Protein AF-A0A2X3EZ19-F1 (afdb_monomer)

Solvent-accessible surface area (backbone atoms only — not comparable to full-atom values): 8328 Å² total; per-residue (Å²): 140,79,35,83,36,84,94,53,35,72,43,72,64,50,53,53,50,50,51,53,52,50,51,51,49,65,73,66,47,74,76,76,77,90,61,95,68,60,94,89,62,78,80,78,82,87,76,75,63,64,84,78,44,94,79,82,92,76,84,76,52,74,66,53,63,61,48,46,56,57,52,49,49,48,65,72,73,45,91,81,78,90,85,86,86,86,79,91,52,68,70,58,53,54,50,41,53,54,51,33,56,50,26,59,76,67,66,60,91,57,80,73,55,74,66,62,57,52,52,57,49,52,71,71,76,108

Organism: Klebsiella pneumoniae (NCBI:txid573)

pLDDT: mean 83.31, std 14.18, range [41.12, 97.38]

Mean predicted aligned error: 14.94 Å

Sequence (126 aa):
MKGTGRKGRILREDVQAYVKEAVKRAESAPAAAAGGGIPGMLPWPKVDFSKFGEVEEVELGRIQKISGANLSRNWVMIPHVTHFDKTDITDLEAFRKQQNAEAEKRKLDVKFTPVVFIMKAVCRCA

Radius of gyration: 29.32 Å; Cα contacts (8 Å, |Δi|>4): 39; chains: 1; bounding box: 55×45×81 Å

Foldseek 3Di:
DFAPDDPRDNDPVNVVVVVVVVVVCVVPPPPPPDDLDDVPDDPDDDDDCPVVPDDDDDDDDPCCVVVVSVVSCCVPVDPDDDDDDDDDCVVVVVVQVVVQVVCVVVVVPDHDDVVVVVVVVVVVVD

InterPro domains:
  IPR001078 2-oxoacid dehydrogenase acyltransferase, catalytic domain [PF00198] (54-124)
  IPR004167 Peripheral subunit-binding domain [PS51826] (1-19)
  IPR023213 Chloramphenicol acetyltransferase-like domain superfamily [G3DSA:3.30.559.10] (37-126)
  IPR036625 E3-binding domain superfamily [G3DSA:4.10.320.10] (1-26)
  IPR050743 2-oxoacid dehydrogenase family, E2 component [PTHR43178] (2-122)

Structure (mmCIF, N/CA/C/O backbone):
data_AF-A0A2X3EZ19-F1
#
_entry.id   AF-A0A2X3EZ19-F1
#
loop_
_atom_site.group_PDB
_atom_site.id
_atom_site.type_symbol
_atom_site.label_atom_id
_atom_site.label_alt_id
_atom_site.label_comp_id
_atom_site.label_asym_id
_atom_site.label_entity_id
_atom_site.label_seq_id
_atom_site.pdbx_PDB_ins_code
_atom_site.Cartn_x
_atom_site.Cartn_y
_atom_site.Cartn_z
_atom_site.occupancy
_atom_site.B_iso_or_equiv
_atom_site.auth_seq_id
_atom_site.auth_comp_id
_atom_site.auth_asym_id
_atom_site.auth_atom_id
_atom_site.pdbx_PDB_model_num
ATOM 1 N N . MET A 1 1 ? 27.063 -10.490 -38.745 1.00 62.44 1 MET A N 1
ATOM 2 C CA . MET A 1 1 ? 28.213 -11.405 -38.592 1.00 62.44 1 MET A CA 1
ATOM 3 C C . MET A 1 1 ? 28.499 -12.035 -39.948 1.00 62.44 1 MET A C 1
ATOM 5 O O . MET A 1 1 ? 27.572 -12.575 -40.537 1.00 62.44 1 MET A O 1
ATOM 9 N N . LYS A 1 2 ? 29.717 -11.895 -40.483 1.00 76.81 2 LYS A N 1
ATOM 10 C CA . LYS A 1 2 ? 30.104 -12.405 -41.810 1.00 76.81 2 LYS A CA 1
ATOM 11 C C . LYS A 1 2 ? 31.134 -13.519 -41.603 1.00 76.8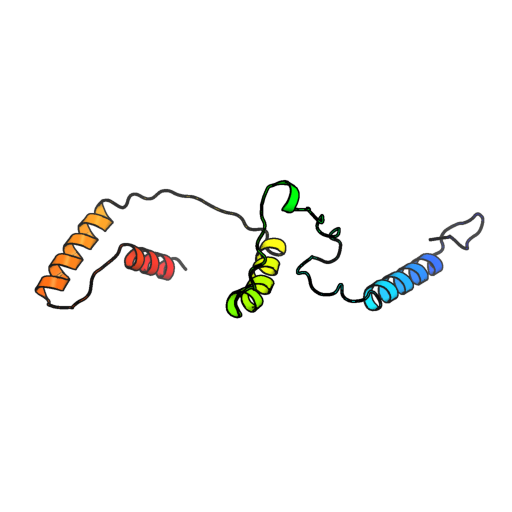1 2 LYS A C 1
ATOM 13 O O . LYS A 1 2 ? 32.139 -13.266 -40.954 1.00 76.81 2 LYS A O 1
ATOM 18 N N . GLY A 1 3 ? 30.855 -14.729 -42.087 1.00 82.44 3 GLY A N 1
ATOM 19 C CA . GLY A 1 3 ? 31.748 -15.880 -41.917 1.00 82.44 3 GLY A CA 1
ATOM 20 C C . GLY A 1 3 ? 32.968 -15.790 -42.829 1.00 82.44 3 GLY A C 1
ATOM 21 O O . GLY A 1 3 ? 32.823 -15.482 -44.016 1.00 82.44 3 GLY A O 1
ATOM 22 N N . THR A 1 4 ? 34.155 -16.052 -42.284 1.00 86.88 4 THR A N 1
ATOM 23 C CA . THR A 1 4 ? 35.431 -15.964 -43.020 1.00 86.88 4 THR A CA 1
ATOM 24 C C . THR A 1 4 ? 35.893 -17.305 -43.598 1.00 86.88 4 THR A C 1
ATOM 26 O O . THR A 1 4 ? 36.822 -17.354 -44.402 1.00 86.88 4 THR A O 1
ATOM 29 N N . GLY A 1 5 ? 35.217 -18.405 -43.258 1.00 84.94 5 GLY A N 1
ATOM 30 C CA . GLY A 1 5 ? 35.510 -19.736 -43.779 1.00 84.94 5 GLY A CA 1
ATOM 31 C C . GLY A 1 5 ? 35.051 -19.966 -45.224 1.00 84.94 5 GLY A C 1
ATOM 32 O O . GLY A 1 5 ? 34.284 -19.203 -45.817 1.00 84.94 5 GLY A O 1
ATOM 33 N N . ARG A 1 6 ? 35.492 -21.090 -45.807 1.00 85.81 6 ARG A N 1
ATOM 34 C CA . ARG A 1 6 ? 35.189 -21.468 -47.201 1.00 85.81 6 ARG A CA 1
ATOM 35 C C . ARG A 1 6 ? 33.678 -21.464 -47.468 1.00 85.81 6 ARG A C 1
ATOM 37 O O . ARG A 1 6 ? 32.921 -22.101 -46.737 1.00 85.81 6 ARG A O 1
ATOM 44 N N . LYS A 1 7 ? 33.260 -20.784 -48.544 1.00 81.12 7 LYS A N 1
ATOM 45 C CA . LYS A 1 7 ? 31.849 -20.519 -48.904 1.00 81.12 7 LYS A CA 1
ATOM 46 C C . LYS A 1 7 ? 31.066 -19.718 -47.844 1.00 81.12 7 LYS A C 1
ATOM 48 O O . LYS A 1 7 ? 29.866 -19.913 -47.699 1.00 81.12 7 LYS A O 1
ATOM 53 N N . GLY A 1 8 ? 31.733 -18.834 -47.099 1.00 81.75 8 GLY A N 1
ATOM 54 C CA . GLY A 1 8 ? 31.096 -18.000 -46.071 1.00 81.75 8 GLY A CA 1
ATOM 55 C C . GLY A 1 8 ? 30.747 -18.759 -44.790 1.00 81.75 8 GLY A C 1
ATOM 56 O O . GLY A 1 8 ? 29.885 -18.321 -44.030 1.00 81.75 8 GLY A O 1
ATOM 57 N N . ARG A 1 9 ? 31.386 -19.913 -44.552 1.00 87.44 9 ARG A N 1
ATOM 58 C CA . ARG A 1 9 ? 31.186 -20.700 -43.331 1.00 87.44 9 ARG A CA 1
ATOM 59 C C . ARG A 1 9 ? 31.667 -19.902 -42.123 1.00 87.44 9 ARG A C 1
ATOM 61 O O . ARG A 1 9 ? 32.779 -19.390 -42.125 1.00 87.44 9 ARG A O 1
ATOM 68 N N . ILE A 1 10 ? 30.839 -19.852 -41.089 1.00 87.44 10 ILE A N 1
ATOM 69 C CA . ILE A 1 10 ? 31.182 -19.228 -39.814 1.00 87.44 10 ILE A CA 1
ATOM 70 C C . ILE A 1 10 ? 32.137 -20.154 -39.062 1.00 87.44 10 ILE A C 1
ATOM 72 O O . ILE A 1 10 ? 31.808 -21.317 -38.812 1.00 87.44 10 ILE A O 1
ATOM 76 N N . LEU A 1 11 ? 33.321 -19.647 -38.738 1.00 91.00 11 LEU A N 1
ATOM 77 C CA . LEU A 1 11 ? 34.310 -20.351 -37.932 1.00 91.00 11 LEU A CA 1
ATOM 78 C C . LEU A 1 11 ? 34.179 -19.960 -36.454 1.00 91.00 11 LEU A C 1
ATOM 80 O O . LEU A 1 11 ? 33.498 -18.994 -36.099 1.00 91.00 11 LEU A O 1
ATOM 84 N N . ARG A 1 12 ? 34.829 -20.719 -35.567 1.00 85.94 12 ARG A N 1
ATOM 85 C CA . ARG A 1 12 ? 34.795 -20.459 -34.118 1.00 85.94 12 ARG A CA 1
ATOM 86 C C . ARG A 1 12 ? 35.364 -19.076 -33.794 1.00 85.94 12 ARG A C 1
ATOM 88 O O . ARG A 1 12 ? 34.863 -18.389 -32.907 1.00 85.94 12 ARG A O 1
ATOM 95 N N . GLU A 1 13 ? 36.382 -18.671 -34.534 1.00 88.25 13 GLU A N 1
ATOM 96 C CA . GLU A 1 13 ? 37.090 -17.405 -34.395 1.00 88.25 13 GLU A CA 1
ATOM 97 C C . GLU A 1 13 ? 36.166 -16.229 -34.734 1.00 88.25 13 GLU A C 1
ATOM 99 O O . GLU A 1 13 ? 36.165 -15.229 -34.018 1.00 88.25 13 GLU A O 1
ATOM 104 N N . ASP A 1 14 ? 35.300 -16.386 -35.742 1.00 88.31 14 ASP A N 1
ATOM 105 C CA . ASP A 1 14 ? 34.297 -15.381 -36.108 1.00 88.31 14 ASP A CA 1
ATOM 106 C C . ASP A 1 14 ? 33.294 -15.169 -34.961 1.00 88.31 14 ASP A C 1
ATOM 108 O O . ASP A 1 14 ? 32.935 -14.033 -34.648 1.00 88.31 14 ASP A O 1
ATOM 112 N N . VAL A 1 15 ? 32.854 -16.255 -34.305 1.00 84.69 15 VAL A N 1
ATOM 113 C CA . VAL A 1 15 ? 31.941 -16.202 -33.144 1.00 84.69 15 VAL A CA 1
ATOM 114 C C . VAL A 1 15 ? 32.615 -15.497 -31.972 1.00 84.69 15 VAL A C 1
ATOM 116 O O . VAL A 1 15 ? 32.022 -14.619 -31.347 1.00 84.69 15 VAL A O 1
ATOM 119 N N . GLN A 1 16 ? 33.869 -15.841 -31.686 1.00 85.88 16 GLN A N 1
ATOM 120 C CA . GLN A 1 16 ? 34.627 -15.227 -30.597 1.00 85.88 16 GLN A CA 1
ATOM 121 C C . GLN A 1 16 ? 34.890 -13.737 -30.842 1.00 85.88 16 GLN A C 1
ATOM 123 O O . GLN A 1 16 ? 34.785 -12.944 -29.906 1.00 85.88 16 GLN A O 1
ATOM 128 N N . ALA A 1 17 ? 35.201 -13.345 -32.079 1.00 85.69 17 ALA A N 1
ATOM 129 C CA . ALA A 1 17 ? 35.369 -11.946 -32.459 1.00 85.69 17 ALA A CA 1
ATOM 130 C C . ALA A 1 17 ? 34.052 -11.171 -32.319 1.00 85.69 17 ALA A C 1
ATOM 132 O O . ALA A 1 17 ? 34.029 -10.110 -31.700 1.00 85.69 17 ALA A O 1
ATOM 133 N N . TYR A 1 18 ? 32.944 -11.744 -32.795 1.00 85.56 18 TYR A N 1
ATOM 134 C CA . TYR A 1 18 ? 31.622 -11.136 -32.677 1.00 85.56 18 TYR A CA 1
ATOM 135 C C . TYR A 1 18 ? 31.198 -10.925 -31.217 1.00 85.56 18 TYR A C 1
ATOM 137 O O . TYR A 1 18 ? 30.707 -9.854 -30.873 1.00 85.56 18 TYR A O 1
ATOM 145 N N . VAL A 1 19 ? 31.427 -11.908 -30.339 1.00 84.69 19 VAL A N 1
ATOM 146 C CA . VAL A 1 19 ? 31.125 -11.777 -28.902 1.00 84.69 19 VAL A CA 1
ATOM 147 C C . VAL A 1 19 ? 32.003 -10.708 -28.253 1.00 84.69 19 VAL A C 1
ATOM 149 O O . VAL A 1 19 ? 31.492 -9.880 -27.506 1.00 84.69 19 VAL A O 1
ATOM 152 N N . LYS A 1 20 ? 33.303 -10.663 -28.570 1.00 83.38 20 LYS A N 1
ATOM 153 C CA . LYS A 1 20 ? 34.204 -9.614 -28.062 1.00 83.38 20 LYS A CA 1
ATOM 154 C C . LYS A 1 20 ? 33.774 -8.214 -28.505 1.00 83.38 20 LYS A C 1
ATOM 156 O O . LYS A 1 20 ? 33.802 -7.291 -27.696 1.00 83.38 20 LYS A O 1
ATOM 161 N N . GLU A 1 21 ? 33.360 -8.048 -29.759 1.00 82.69 21 GLU A N 1
ATOM 162 C CA . GLU A 1 21 ? 32.827 -6.774 -30.254 1.00 82.69 21 GLU A CA 1
ATOM 163 C C . GLU A 1 21 ? 31.475 -6.420 -29.630 1.00 82.69 21 GLU A C 1
ATOM 165 O O . GLU A 1 21 ? 31.237 -5.254 -29.324 1.00 82.69 21 GLU A O 1
ATOM 170 N N . ALA A 1 22 ? 30.598 -7.402 -29.409 1.00 78.75 22 ALA A N 1
ATOM 171 C CA . ALA A 1 22 ? 29.308 -7.193 -28.758 1.00 78.75 22 ALA A CA 1
ATOM 172 C C . ALA A 1 22 ? 29.469 -6.755 -27.295 1.00 78.75 22 ALA A C 1
ATOM 174 O O . ALA A 1 22 ? 28.783 -5.830 -26.866 1.00 78.75 22 ALA A O 1
ATOM 175 N N . VAL A 1 23 ? 30.411 -7.357 -26.558 1.00 78.00 23 VAL A N 1
ATOM 176 C CA . VAL A 1 23 ? 30.750 -6.956 -25.183 1.00 78.00 23 VAL A CA 1
ATOM 177 C C . VAL A 1 23 ? 31.332 -5.545 -25.167 1.00 78.00 23 VAL A C 1
ATOM 179 O O . VAL A 1 23 ? 30.816 -4.694 -24.451 1.00 78.00 23 VAL A O 1
ATOM 182 N N . LYS A 1 24 ? 32.304 -5.243 -26.039 1.00 76.88 24 LYS A N 1
ATOM 183 C CA . LYS A 1 24 ? 32.849 -3.880 -26.151 1.00 76.88 24 LYS A CA 1
ATOM 184 C C . LYS A 1 24 ? 31.785 -2.845 -26.502 1.00 76.88 24 LYS A C 1
ATOM 186 O O . LYS A 1 24 ? 31.811 -1.752 -25.957 1.00 76.88 24 LYS A O 1
ATOM 191 N N . ARG A 1 25 ? 30.839 -3.177 -27.387 1.00 71.81 25 ARG A N 1
ATOM 192 C CA . ARG A 1 25 ? 29.732 -2.285 -27.761 1.00 71.81 25 ARG A CA 1
ATOM 193 C C . ARG A 1 25 ? 28.742 -2.075 -26.616 1.00 71.81 25 ARG A C 1
ATOM 195 O O . ARG A 1 25 ? 28.185 -0.990 -26.512 1.00 71.81 25 ARG A O 1
ATOM 202 N N . ALA A 1 26 ? 28.521 -3.087 -25.779 1.00 63.47 26 ALA A N 1
ATOM 203 C CA . ALA A 1 26 ? 27.706 -2.963 -24.574 1.00 63.47 26 ALA A CA 1
ATOM 204 C C . ALA A 1 26 ? 28.398 -2.103 -23.501 1.00 63.47 26 ALA A C 1
ATOM 206 O O . ALA A 1 26 ? 27.732 -1.322 -22.832 1.00 63.47 26 ALA A O 1
ATOM 207 N N . GLU A 1 27 ? 29.725 -2.196 -23.384 1.00 66.38 27 GLU A N 1
ATOM 208 C CA . GLU A 1 27 ? 30.539 -1.377 -22.472 1.00 66.38 27 GLU A CA 1
ATOM 209 C C . GLU A 1 27 ? 30.717 0.070 -22.963 1.00 66.38 27 GLU A C 1
ATOM 211 O O . GLU A 1 27 ? 30.841 0.986 -22.154 1.00 66.38 27 GLU A O 1
ATOM 216 N N . SER A 1 28 ? 30.717 0.291 -24.283 1.00 58.78 28 SER A N 1
ATOM 217 C CA . SER A 1 28 ? 30.892 1.607 -24.912 1.00 58.78 28 SER A CA 1
ATOM 218 C C . SER A 1 28 ? 29.582 2.287 -25.314 1.00 58.78 28 SER A C 1
ATOM 220 O O . SER A 1 28 ? 29.616 3.364 -25.913 1.00 58.78 28 SER A O 1
ATOM 222 N N . ALA A 1 29 ? 28.429 1.660 -25.070 1.00 48.97 29 ALA A N 1
ATOM 223 C CA . ALA A 1 29 ? 27.148 2.316 -25.273 1.00 48.97 29 ALA A CA 1
ATOM 224 C C . ALA A 1 29 ? 27.056 3.471 -24.263 1.00 48.97 29 ALA A C 1
ATOM 226 O O . ALA A 1 29 ? 27.213 3.223 -23.064 1.00 48.97 29 ALA A O 1
ATOM 227 N N . PRO A 1 30 ? 26.824 4.725 -24.700 1.00 45.56 30 PRO A N 1
ATOM 228 C CA . PRO A 1 30 ? 26.582 5.803 -23.757 1.00 45.56 30 PRO A CA 1
ATOM 229 C C . PRO A 1 30 ? 25.413 5.371 -22.880 1.00 45.56 30 PRO A C 1
ATOM 231 O O . PRO A 1 30 ? 24.362 4.990 -23.402 1.00 45.56 30 PRO A O 1
ATOM 234 N N . ALA A 1 31 ? 25.617 5.378 -21.560 1.00 50.16 31 ALA A N 1
ATOM 235 C CA . ALA A 1 31 ? 24.533 5.222 -20.607 1.00 50.16 31 ALA A CA 1
ATOM 236 C C . ALA A 1 31 ? 23.435 6.185 -21.054 1.00 50.16 31 ALA A C 1
ATOM 238 O O . ALA A 1 31 ? 23.668 7.395 -21.092 1.00 50.16 31 ALA A O 1
ATOM 239 N N . ALA A 1 32 ? 22.303 5.641 -21.511 1.00 46.00 32 ALA A N 1
ATOM 240 C CA . ALA A 1 32 ? 21.200 6.449 -21.992 1.00 46.00 32 ALA A CA 1
ATOM 241 C C . ALA A 1 32 ? 20.899 7.485 -20.909 1.00 46.00 32 ALA A C 1
ATOM 243 O O . 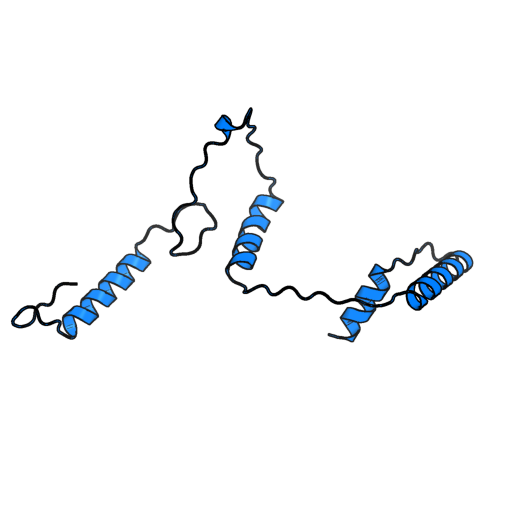ALA A 1 32 ? 20.585 7.145 -19.767 1.00 46.00 32 ALA A O 1
ATOM 244 N N . ALA A 1 33 ? 21.126 8.748 -21.256 1.00 41.12 33 ALA A N 1
ATOM 245 C CA . ALA A 1 33 ? 20.938 9.854 -20.352 1.00 41.12 33 ALA A CA 1
ATOM 246 C C . ALA A 1 33 ? 19.481 9.864 -19.875 1.00 41.12 33 ALA A C 1
ATOM 248 O O . ALA A 1 33 ? 18.558 9.786 -20.682 1.00 41.12 33 ALA A O 1
ATOM 249 N N . ALA A 1 34 ? 19.315 9.982 -18.559 1.00 44.03 34 ALA A N 1
ATOM 250 C CA . ALA A 1 34 ? 18.150 10.565 -17.903 1.00 44.03 34 ALA A CA 1
ATOM 251 C C . ALA A 1 34 ? 16.774 10.084 -18.408 1.00 44.03 34 ALA A C 1
ATOM 253 O O . ALA A 1 34 ? 15.998 10.816 -19.011 1.00 44.03 34 ALA A O 1
ATOM 254 N N . GLY A 1 35 ? 16.435 8.850 -18.065 1.00 45.75 35 GLY A N 1
ATOM 255 C CA . GLY A 1 35 ? 15.068 8.350 -18.069 1.00 45.75 35 GLY A CA 1
ATOM 256 C C . GLY A 1 35 ? 15.119 6.942 -17.521 1.00 45.75 35 GLY A C 1
ATOM 257 O O . GLY A 1 35 ? 15.946 6.166 -17.981 1.00 45.75 35 GLY A O 1
ATOM 258 N N . GLY A 1 36 ? 14.316 6.615 -16.510 1.00 47.69 36 GLY A N 1
ATOM 259 C CA . GLY A 1 36 ? 14.295 5.303 -15.846 1.00 47.69 36 GLY A CA 1
ATOM 260 C C . GLY A 1 3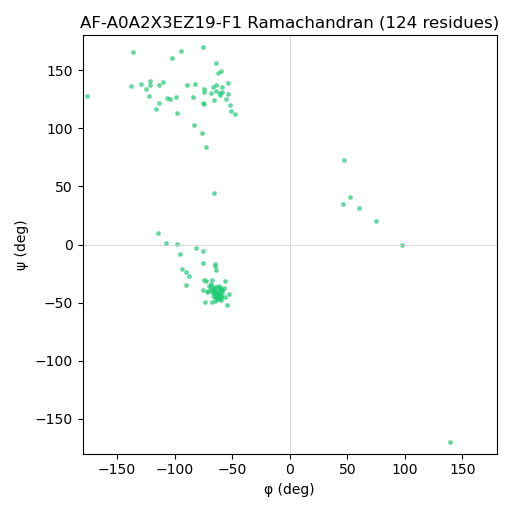6 ? 13.828 4.138 -16.732 1.00 47.69 36 GLY A C 1
ATOM 261 O O . GLY A 1 36 ? 13.000 3.345 -16.297 1.00 47.69 36 GLY A O 1
ATOM 262 N N . GLY A 1 37 ? 14.304 4.058 -17.975 1.00 53.59 37 GLY A N 1
ATOM 263 C CA . GLY A 1 37 ? 14.072 2.987 -18.926 1.00 53.59 37 GLY A CA 1
ATOM 264 C C . GLY A 1 37 ? 15.119 1.883 -18.795 1.00 53.59 37 GLY A C 1
ATOM 265 O O . GLY A 1 37 ? 16.314 2.128 -18.644 1.00 53.59 37 GLY A O 1
ATOM 266 N N . ILE A 1 38 ? 14.629 0.651 -18.857 1.00 55.62 38 ILE A N 1
ATOM 267 C CA . ILE A 1 38 ? 15.381 -0.606 -18.818 1.00 55.62 38 ILE A CA 1
ATOM 268 C C . ILE A 1 38 ? 16.332 -0.694 -20.024 1.00 55.62 38 ILE A C 1
ATOM 270 O O . ILE A 1 38 ? 15.949 -0.268 -21.120 1.00 55.62 38 ILE A O 1
ATOM 274 N N . PRO A 1 39 ? 17.507 -1.338 -19.896 1.00 54.34 39 PRO A N 1
ATOM 275 C CA . PRO A 1 39 ? 18.286 -1.768 -21.053 1.00 54.34 39 PRO A CA 1
ATOM 276 C C . PRO A 1 39 ? 17.426 -2.586 -22.035 1.00 54.34 39 PRO A C 1
ATOM 278 O O . PRO A 1 39 ? 16.882 -3.624 -21.672 1.00 54.34 39 PRO A O 1
ATOM 281 N N . GLY A 1 40 ? 17.302 -2.117 -23.280 1.00 57.28 40 GLY A N 1
ATOM 282 C CA . GLY A 1 40 ? 16.566 -2.808 -24.349 1.00 57.28 40 GLY A CA 1
ATOM 283 C C . GLY A 1 40 ? 15.127 -2.338 -24.590 1.00 57.28 40 GLY A C 1
ATOM 284 O O . GLY A 1 40 ? 14.488 -2.847 -25.509 1.00 57.28 40 GLY A O 1
ATOM 285 N N . MET A 1 41 ? 14.619 -1.361 -23.830 1.00 57.38 41 MET A N 1
ATOM 286 C CA . MET A 1 41 ? 13.304 -0.770 -24.100 1.00 57.38 41 MET A CA 1
ATOM 287 C C . MET A 1 41 ? 13.394 0.314 -25.185 1.00 57.38 41 MET A C 1
ATOM 289 O O . MET A 1 41 ? 14.320 1.127 -25.189 1.00 57.38 41 MET A O 1
ATOM 293 N N . LEU A 1 42 ? 12.421 0.339 -26.104 1.00 63.22 42 LEU A N 1
ATOM 294 C CA . LEU A 1 42 ? 12.279 1.425 -27.078 1.00 63.22 42 LEU A CA 1
ATOM 295 C C . LEU A 1 42 ? 12.069 2.770 -26.353 1.00 63.22 42 LEU A C 1
ATOM 297 O O . LEU A 1 42 ? 11.478 2.785 -25.268 1.00 63.22 42 LEU A O 1
ATOM 301 N N . PRO A 1 43 ? 12.515 3.900 -26.936 1.00 66.75 43 PRO A N 1
ATOM 302 C CA . PRO A 1 43 ? 12.249 5.220 -26.379 1.00 66.75 43 PRO A CA 1
ATOM 303 C C . PRO A 1 43 ? 10.751 5.421 -26.145 1.00 66.75 43 PRO A C 1
ATOM 305 O O . PRO A 1 43 ? 9.932 5.041 -26.986 1.00 66.75 43 PRO A O 1
ATOM 308 N N . TRP A 1 44 ? 10.398 6.040 -25.017 1.00 63.12 44 TRP A N 1
ATOM 309 C CA . TRP A 1 44 ? 9.004 6.353 -24.719 1.00 63.12 44 TRP A CA 1
ATOM 310 C C . TRP A 1 44 ? 8.416 7.246 -25.826 1.00 63.12 44 TRP A C 1
ATOM 312 O O . TRP A 1 44 ? 9.091 8.191 -26.255 1.00 63.12 44 TRP A O 1
ATOM 322 N N . PRO A 1 45 ? 7.191 6.979 -26.315 1.00 75.12 45 PRO A N 1
ATOM 323 C CA . PRO A 1 45 ? 6.582 7.799 -27.352 1.00 75.12 45 PRO A CA 1
ATOM 324 C C . PRO A 1 45 ? 6.434 9.242 -26.861 1.00 75.12 45 PRO A C 1
ATOM 326 O O . PRO A 1 45 ? 5.883 9.499 -25.790 1.00 75.12 45 PRO A O 1
ATOM 329 N N . LYS A 1 46 ? 6.921 10.198 -27.658 1.00 74.94 46 LYS A N 1
ATOM 330 C CA . LYS A 1 46 ? 6.697 11.624 -27.409 1.00 74.94 46 LYS A CA 1
ATOM 331 C C . LYS A 1 46 ? 5.265 11.959 -27.816 1.00 74.94 46 LYS A C 1
ATOM 333 O O . LYS A 1 46 ? 4.984 12.156 -28.996 1.00 74.94 46 LYS A O 1
ATOM 338 N N . VAL A 1 47 ? 4.362 11.955 -26.843 1.00 79.38 47 VAL A N 1
ATOM 339 C CA . VAL A 1 47 ? 2.975 12.384 -27.032 1.00 79.38 47 VAL A CA 1
ATOM 340 C C . VAL A 1 47 ? 2.923 13.899 -26.884 1.00 79.38 47 VAL A C 1
ATOM 342 O O . VAL A 1 47 ? 3.397 14.449 -25.895 1.00 79.38 47 VAL A O 1
ATOM 345 N N . ASP A 1 48 ? 2.360 14.567 -27.883 1.00 83.00 48 ASP A N 1
ATOM 346 C CA . ASP A 1 48 ? 2.064 15.992 -27.808 1.00 83.00 48 ASP A CA 1
ATOM 347 C C . ASP A 1 48 ? 0.729 16.193 -27.084 1.00 83.00 48 ASP A C 1
ATOM 349 O O . ASP A 1 48 ? -0.342 15.952 -27.649 1.00 83.00 48 ASP A O 1
ATOM 353 N N . PHE A 1 49 ? 0.811 16.591 -25.815 1.00 82.06 49 PHE A N 1
ATOM 354 C CA . PHE A 1 49 ? -0.351 16.783 -24.951 1.00 82.06 49 PHE A CA 1
ATOM 355 C C . PHE A 1 49 ? -1.132 18.069 -25.259 1.00 82.06 49 PHE A C 1
ATOM 357 O O . PHE A 1 49 ? -2.301 18.151 -24.890 1.00 82.06 49 PHE A O 1
ATOM 364 N N . SER A 1 50 ? -0.554 19.021 -26.005 1.00 84.81 50 SER A N 1
ATOM 365 C CA . SER A 1 50 ? -1.229 20.280 -26.373 1.00 84.81 50 SER A CA 1
ATOM 366 C C . SER A 1 50 ? -2.453 20.068 -27.272 1.00 84.81 50 SER A C 1
ATOM 368 O O . SER A 1 50 ? -3.377 20.877 -27.301 1.00 84.81 50 SER A O 1
ATOM 370 N N . LYS A 1 51 ? -2.514 18.922 -27.961 1.00 85.81 51 LYS A N 1
ATOM 371 C CA . LYS A 1 51 ? -3.658 18.515 -28.789 1.00 85.81 51 LYS A CA 1
ATOM 372 C C . LYS A 1 51 ? -4.936 18.263 -27.985 1.00 85.81 51 LYS A C 1
ATOM 374 O O . LYS A 1 51 ? -6.006 18.190 -28.583 1.00 85.81 51 LYS A O 1
ATOM 379 N N . PHE A 1 52 ? -4.828 18.101 -26.666 1.00 86.25 52 PHE A N 1
ATOM 380 C CA . PHE A 1 52 ? -5.947 17.784 -25.776 1.00 86.25 52 PHE A CA 1
ATOM 381 C C . PHE A 1 52 ? -6.377 18.961 -24.885 1.00 86.25 52 PHE A C 1
ATOM 383 O O . PHE A 1 52 ? -7.313 18.802 -24.105 1.00 86.25 52 PHE A O 1
ATOM 390 N N . GLY A 1 53 ? -5.738 20.132 -25.004 1.00 89.88 53 GLY A N 1
ATOM 391 C CA . GLY A 1 53 ? -6.053 21.325 -24.216 1.00 89.88 53 GLY A CA 1
ATOM 392 C C . GLY A 1 53 ? -4.809 22.090 -23.765 1.00 89.88 53 GLY A C 1
ATOM 393 O O . GLY A 1 53 ? -3.695 21.812 -24.209 1.00 89.88 53 GLY A O 1
ATOM 394 N N . GLU A 1 54 ? -5.010 23.067 -22.881 1.00 88.62 54 GLU A N 1
ATOM 395 C CA . GLU A 1 54 ? -3.922 23.802 -22.231 1.00 88.62 54 GLU A CA 1
ATOM 396 C C . GLU A 1 54 ? -3.126 22.868 -21.305 1.00 88.62 54 GLU A C 1
ATOM 398 O O . GLU A 1 54 ? -3.702 22.055 -20.580 1.00 88.62 54 GLU A O 1
ATOM 403 N N . VAL A 1 55 ? -1.796 22.958 -21.360 1.00 89.69 55 VAL A N 1
ATOM 404 C CA . VAL A 1 55 ? -0.877 22.113 -20.588 1.00 89.69 55 VAL A CA 1
ATOM 405 C C . VAL A 1 55 ? -0.001 23.003 -19.718 1.00 89.69 55 VAL A C 1
ATOM 407 O O . VAL A 1 55 ? 0.522 24.009 -20.189 1.00 89.69 55 VAL A O 1
ATOM 410 N N . GLU A 1 56 ? 0.202 22.587 -18.471 1.00 90.69 56 GLU A N 1
ATOM 411 C CA . GLU A 1 56 ? 1.143 23.196 -17.533 1.00 90.69 56 GLU A CA 1
ATOM 412 C C . GLU A 1 56 ? 2.276 22.210 -17.222 1.00 90.69 56 GLU A C 1
ATOM 414 O O . GLU A 1 56 ? 2.039 21.017 -17.008 1.00 90.69 56 GLU A O 1
ATOM 419 N N . GLU A 1 57 ? 3.514 22.703 -17.186 1.00 87.31 57 GLU A N 1
ATOM 420 C CA . GLU A 1 57 ? 4.671 21.926 -16.744 1.00 87.31 57 GLU A CA 1
ATOM 421 C C . GLU A 1 57 ? 4.990 22.258 -15.283 1.00 87.31 57 GLU A C 1
ATOM 423 O O . GLU A 1 57 ? 5.397 23.371 -14.955 1.00 87.31 57 GLU A O 1
ATOM 428 N N . VAL A 1 58 ? 4.809 21.274 -14.400 1.00 91.88 58 VAL A N 1
ATOM 429 C CA . VAL A 1 58 ? 5.040 21.424 -12.958 1.00 91.88 58 VAL A CA 1
ATOM 430 C C . VAL A 1 58 ? 6.322 20.701 -12.560 1.00 91.88 58 VAL A C 1
ATOM 432 O O . VAL A 1 58 ? 6.483 19.503 -12.809 1.00 91.88 58 VAL A O 1
ATOM 435 N N . GLU A 1 59 ? 7.237 21.413 -11.899 1.00 90.50 59 GLU A N 1
ATOM 436 C CA . GLU A 1 59 ? 8.487 20.815 -11.438 1.00 90.50 59 GLU A CA 1
ATOM 437 C C . GLU A 1 59 ? 8.239 19.792 -10.315 1.00 90.50 59 GLU A C 1
ATOM 439 O O . GLU A 1 59 ? 7.594 20.075 -9.305 1.00 90.50 59 GLU A O 1
ATOM 444 N N . LEU A 1 60 ? 8.811 18.592 -10.462 1.00 90.81 60 LEU A N 1
ATOM 445 C CA . LEU A 1 60 ? 8.740 17.560 -9.429 1.00 90.81 60 LEU A CA 1
ATOM 446 C C . LEU A 1 60 ? 9.459 17.990 -8.146 1.00 90.81 60 LEU A C 1
ATOM 448 O O . LEU A 1 60 ? 10.611 18.440 -8.163 1.00 90.81 60 LEU A O 1
ATOM 452 N N . GLY A 1 61 ? 8.825 17.717 -7.007 1.00 93.75 61 GLY A N 1
ATOM 453 C CA . GLY A 1 61 ? 9.432 17.925 -5.698 1.00 93.75 61 GLY A CA 1
ATOM 454 C C . GLY A 1 61 ? 10.655 17.027 -5.474 1.00 93.75 61 GLY A C 1
ATOM 455 O O . GLY A 1 61 ? 10.783 15.937 -6.039 1.00 93.75 61 GLY A O 1
ATOM 456 N N . ARG A 1 62 ? 11.558 17.443 -4.577 1.00 91.75 62 ARG A N 1
ATOM 457 C CA . ARG A 1 62 ? 12.801 16.707 -4.266 1.00 91.75 62 ARG A CA 1
ATOM 458 C C . ARG A 1 62 ? 12.560 15.236 -3.892 1.00 91.75 62 ARG A C 1
ATOM 460 O O . ARG A 1 62 ? 13.290 14.367 -4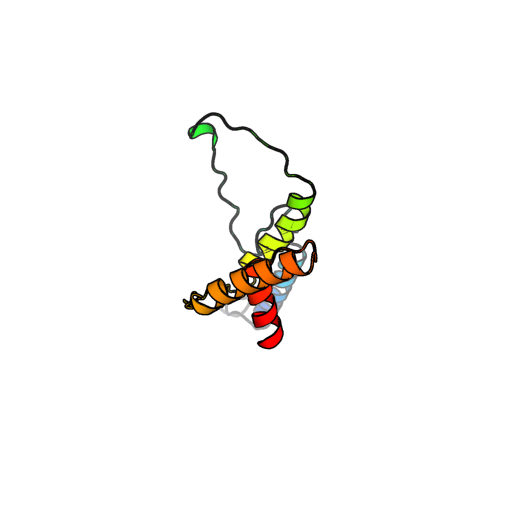.360 1.00 91.75 62 ARG A O 1
ATOM 467 N N . ILE A 1 63 ? 11.535 14.949 -3.083 1.00 91.81 63 ILE A N 1
ATOM 468 C CA . ILE A 1 63 ? 11.189 13.576 -2.667 1.00 91.81 63 ILE A CA 1
ATOM 469 C C . ILE A 1 63 ? 10.732 12.740 -3.868 1.00 91.81 63 ILE A C 1
ATOM 471 O O . ILE A 1 63 ? 11.140 11.592 -3.998 1.00 91.81 63 ILE A O 1
ATOM 475 N N . GLN A 1 64 ? 9.940 13.314 -4.777 1.00 88.19 64 GLN A N 1
ATOM 476 C CA . GLN A 1 64 ? 9.461 12.609 -5.969 1.00 88.19 64 GLN A CA 1
ATOM 477 C C . GLN A 1 64 ? 10.614 12.257 -6.910 1.00 88.19 64 GLN A C 1
ATOM 479 O O . GLN A 1 64 ? 10.667 11.134 -7.406 1.00 88.19 64 GLN A O 1
ATOM 484 N N . LYS A 1 65 ? 11.575 13.173 -7.096 1.00 85.69 65 LYS A N 1
ATOM 485 C CA . LYS A 1 65 ? 12.779 12.916 -7.902 1.00 85.69 65 LYS A CA 1
ATOM 486 C C . LYS A 1 65 ? 13.606 11.754 -7.338 1.00 85.69 65 LYS A C 1
ATOM 488 O O . LYS A 1 65 ? 14.042 10.892 -8.095 1.00 85.69 65 LYS A O 1
ATOM 493 N N . ILE A 1 66 ? 13.792 11.702 -6.016 1.00 86.88 66 ILE A N 1
ATOM 494 C CA . ILE A 1 66 ? 14.590 10.653 -5.358 1.00 86.88 66 ILE A CA 1
ATOM 495 C C . ILE A 1 66 ? 13.841 9.311 -5.336 1.00 86.88 66 ILE A C 1
ATOM 497 O O . ILE A 1 66 ? 14.394 8.283 -5.725 1.00 86.88 66 ILE A O 1
ATOM 501 N N . SER A 1 67 ? 12.581 9.304 -4.900 1.00 89.00 67 SER A N 1
ATOM 502 C CA . SER A 1 67 ? 11.796 8.073 -4.757 1.00 89.00 67 SER A CA 1
ATOM 503 C C . SER A 1 67 ? 11.364 7.492 -6.103 1.00 89.00 67 SER A C 1
ATOM 505 O O . SER A 1 67 ? 11.281 6.273 -6.238 1.00 89.00 67 SER A O 1
ATOM 507 N N . GLY A 1 68 ? 11.130 8.336 -7.113 1.00 86.88 68 GLY A N 1
ATOM 508 C CA . GLY A 1 68 ? 10.618 7.927 -8.421 1.00 86.88 68 GLY A CA 1
ATOM 509 C C . GLY A 1 68 ? 11.506 6.908 -9.131 1.00 86.88 68 GLY A C 1
ATOM 510 O O . GLY A 1 68 ? 10.994 5.923 -9.652 1.00 86.88 68 GLY A O 1
ATOM 511 N N . ALA A 1 69 ? 12.830 7.084 -9.081 1.00 82.44 69 ALA A N 1
ATOM 512 C CA . ALA A 1 69 ? 13.774 6.143 -9.687 1.00 82.44 69 ALA A CA 1
ATOM 513 C C . ALA A 1 69 ? 13.769 4.764 -8.999 1.00 82.44 69 ALA A C 1
ATOM 515 O O . ALA A 1 69 ? 13.867 3.729 -9.658 1.00 82.44 69 ALA A O 1
ATOM 516 N N . ASN A 1 70 ? 13.627 4.734 -7.671 1.00 86.25 70 ASN A N 1
ATOM 517 C CA . ASN A 1 70 ? 13.565 3.481 -6.917 1.00 86.25 70 ASN A CA 1
ATOM 518 C C . ASN A 1 70 ? 12.233 2.755 -7.142 1.00 86.25 70 ASN A C 1
ATOM 520 O O . ASN A 1 70 ? 12.220 1.535 -7.315 1.00 86.25 70 ASN A O 1
ATOM 524 N N . LEU A 1 71 ? 11.125 3.501 -7.181 1.00 88.44 71 LEU A N 1
ATOM 525 C CA . LEU A 1 71 ? 9.794 2.957 -7.446 1.00 88.44 71 LEU A CA 1
ATOM 526 C C . LEU A 1 71 ? 9.679 2.416 -8.875 1.00 88.44 71 LEU A C 1
ATOM 528 O O . LEU A 1 71 ? 9.193 1.302 -9.057 1.00 88.44 71 LEU A O 1
ATOM 532 N N . SER A 1 72 ? 10.179 3.145 -9.880 1.00 85.69 72 SER A N 1
ATOM 533 C CA . SER A 1 72 ? 10.155 2.680 -11.272 1.00 85.69 72 SER A CA 1
ATOM 534 C C . SER A 1 72 ? 10.993 1.416 -11.461 1.00 85.69 72 SER A C 1
ATOM 536 O O . SER A 1 72 ? 10.533 0.460 -12.083 1.00 85.69 72 SER A O 1
ATOM 538 N N . ARG A 1 73 ? 12.183 1.354 -10.847 1.00 84.06 73 ARG A N 1
ATOM 539 C CA . ARG A 1 73 ? 13.012 0.143 -10.845 1.00 84.06 73 ARG A CA 1
ATOM 540 C C . ARG A 1 73 ? 12.290 -1.032 -10.187 1.00 84.06 73 ARG A C 1
ATOM 542 O O . ARG A 1 73 ? 12.317 -2.130 -10.731 1.00 84.06 73 ARG A O 1
ATOM 549 N N . ASN A 1 74 ? 11.657 -0.825 -9.033 1.00 86.00 74 ASN A N 1
ATOM 550 C CA . ASN A 1 74 ? 10.922 -1.875 -8.327 1.00 86.00 74 ASN A CA 1
ATOM 551 C C . ASN A 1 74 ? 9.749 -2.418 -9.158 1.00 86.00 74 ASN A C 1
ATOM 553 O O . ASN A 1 74 ? 9.592 -3.632 -9.261 1.00 86.00 74 ASN A O 1
ATOM 557 N N . TRP A 1 75 ? 8.965 -1.528 -9.771 1.00 85.69 75 TRP A N 1
ATOM 558 C CA . TRP A 1 75 ? 7.800 -1.889 -10.582 1.00 85.69 75 TRP A CA 1
ATOM 559 C C . TRP A 1 75 ? 8.156 -2.788 -11.763 1.00 85.69 75 TRP A C 1
ATOM 561 O O . TRP A 1 75 ? 7.429 -3.710 -12.112 1.00 85.69 75 TRP A O 1
ATOM 571 N N . VAL A 1 76 ? 9.298 -2.506 -12.372 1.00 82.69 76 VAL A N 1
ATOM 572 C CA . VAL A 1 76 ? 9.713 -3.146 -13.610 1.00 82.69 76 VAL A CA 1
ATOM 573 C C . VAL A 1 76 ? 10.525 -4.420 -13.371 1.00 82.69 76 VAL A C 1
ATOM 575 O O . VAL A 1 76 ? 10.437 -5.362 -14.153 1.00 82.69 76 VAL A O 1
ATOM 578 N N . MET A 1 77 ? 11.335 -4.454 -12.311 1.00 84.12 77 MET A N 1
ATOM 579 C CA . MET A 1 77 ? 12.246 -5.573 -12.048 1.00 84.12 77 MET A CA 1
ATOM 580 C C . MET A 1 77 ? 11.605 -6.712 -11.254 1.00 84.12 77 MET A C 1
ATOM 582 O O . MET A 1 77 ? 12.076 -7.844 -11.347 1.00 84.12 77 MET A O 1
ATOM 586 N N . ILE A 1 78 ? 10.585 -6.428 -10.440 1.00 88.88 78 ILE A N 1
ATOM 587 C CA . ILE A 1 78 ? 9.931 -7.437 -9.603 1.00 88.88 78 ILE A CA 1
ATOM 588 C C . ILE A 1 78 ? 8.647 -7.897 -10.301 1.00 88.88 78 ILE A C 1
ATOM 590 O O . ILE A 1 78 ? 7.816 -7.053 -10.633 1.00 88.88 78 ILE A O 1
ATOM 594 N N . PRO A 1 79 ? 8.438 -9.211 -10.506 1.00 91.62 79 PRO A N 1
ATOM 595 C CA . PRO A 1 79 ? 7.172 -9.727 -11.014 1.00 91.62 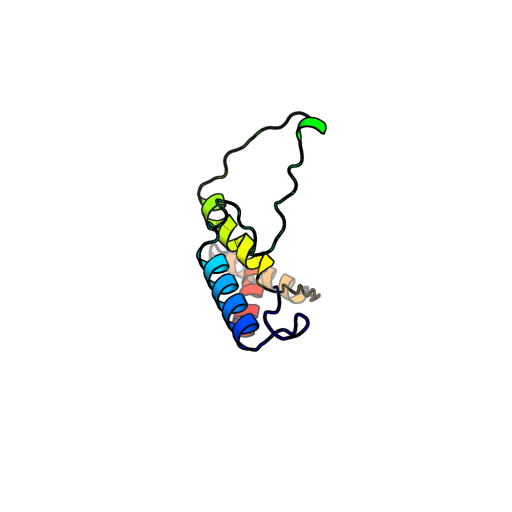79 PRO A CA 1
ATOM 596 C C . PRO A 1 79 ? 6.106 -9.633 -9.914 1.00 91.62 79 PRO A C 1
ATOM 598 O O . PRO A 1 79 ? 5.885 -10.576 -9.156 1.00 91.62 79 PRO A O 1
ATOM 601 N N . HIS A 1 80 ? 5.484 -8.461 -9.789 1.00 92.88 80 HIS A N 1
ATOM 602 C CA . HIS A 1 80 ? 4.431 -8.205 -8.809 1.00 92.88 80 HIS A CA 1
ATOM 603 C C . HIS A 1 80 ? 3.239 -9.137 -9.041 1.00 92.88 80 HIS A C 1
ATOM 605 O O . HIS A 1 80 ? 2.715 -9.231 -10.150 1.00 92.88 80 HIS A O 1
ATOM 611 N N . VAL A 1 81 ? 2.783 -9.795 -7.975 1.00 95.12 81 VAL A N 1
ATOM 612 C CA . VAL A 1 81 ? 1.532 -10.559 -7.949 1.00 95.12 81 VAL A C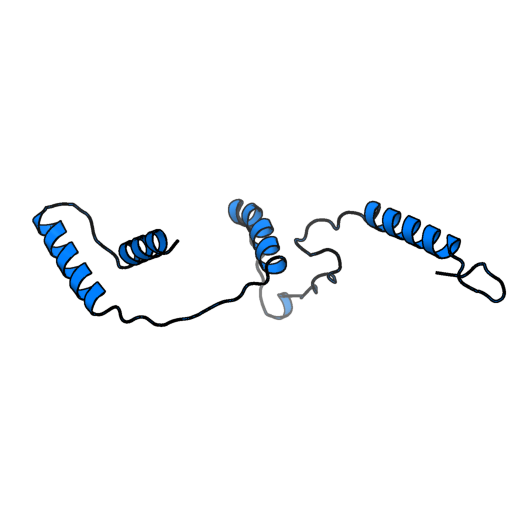A 1
ATOM 613 C C . VAL A 1 81 ? 0.666 -9.972 -6.847 1.00 95.12 81 VAL A C 1
ATOM 615 O O . VAL A 1 81 ? 1.119 -9.812 -5.715 1.00 95.12 81 VAL A O 1
ATOM 618 N N . THR A 1 82 ? -0.578 -9.633 -7.171 1.00 94.19 82 THR A N 1
ATOM 619 C CA . THR A 1 82 ? -1.533 -9.099 -6.197 1.00 94.19 82 THR A CA 1
ATOM 620 C C . THR A 1 82 ? -2.534 -10.180 -5.822 1.00 94.19 82 THR A C 1
ATOM 622 O O . THR A 1 82 ? -3.187 -10.755 -6.690 1.00 94.19 82 THR A O 1
ATOM 625 N N . HIS A 1 83 ? -2.653 -10.449 -4.524 1.00 93.88 83 HIS A N 1
ATOM 626 C CA . HIS A 1 83 ? -3.641 -11.362 -3.965 1.00 93.88 83 HIS A CA 1
ATOM 627 C C . HIS A 1 83 ? -4.694 -10.572 -3.186 1.00 93.88 83 HIS A C 1
ATOM 629 O O . HIS A 1 83 ? -4.363 -9.618 -2.484 1.00 93.88 83 HIS A O 1
ATOM 635 N N . PHE A 1 84 ? -5.954 -10.981 -3.314 1.00 95.00 84 PHE A N 1
ATOM 636 C CA . PHE A 1 84 ? -7.081 -10.390 -2.606 1.00 95.00 84 PHE A CA 1
ATOM 637 C C . PHE A 1 84 ? -7.808 -11.483 -1.838 1.00 95.00 84 PHE A C 1
ATOM 639 O O . PHE A 1 84 ? -8.122 -12.527 -2.408 1.00 95.00 84 PHE A O 1
ATOM 646 N N . ASP A 1 85 ? -8.119 -11.202 -0.578 1.00 94.50 85 ASP A N 1
ATOM 647 C CA . ASP A 1 85 ? -8.888 -12.089 0.286 1.00 94.50 85 ASP A CA 1
ATOM 648 C C . ASP A 1 85 ? -9.932 -11.283 1.073 1.00 94.50 85 ASP A C 1
ATOM 650 O O . ASP A 1 85 ? -9.889 -10.047 1.117 1.00 94.50 85 ASP A O 1
ATOM 654 N N . LYS A 1 86 ? -10.900 -11.977 1.668 1.00 95.00 86 LYS A N 1
ATOM 655 C CA . LYS A 1 86 ? -11.950 -11.398 2.504 1.00 95.00 86 LYS A CA 1
ATOM 656 C C . LYS A 1 86 ? -11.891 -12.014 3.893 1.00 95.00 86 LYS A C 1
ATOM 658 O O . LYS A 1 86 ? -11.699 -13.209 4.061 1.00 95.00 86 LYS A O 1
ATOM 663 N N . THR A 1 87 ? -12.110 -11.189 4.903 1.00 92.94 87 THR A N 1
ATOM 664 C CA . THR A 1 87 ? -12.175 -11.618 6.301 1.00 92.94 87 THR A CA 1
ATOM 665 C C . THR A 1 87 ? -13.320 -10.888 6.979 1.00 92.94 87 THR A C 1
ATOM 667 O O . THR A 1 87 ? -13.503 -9.688 6.767 1.00 92.94 87 THR A O 1
ATOM 670 N N . ASP A 1 88 ? -14.095 -11.620 7.775 1.00 95.69 88 ASP A N 1
ATOM 671 C CA . ASP A 1 88 ? -15.117 -11.034 8.636 1.00 95.69 88 ASP A CA 1
ATOM 672 C C . ASP A 1 88 ? -14.451 -10.343 9.835 1.00 95.69 88 ASP A C 1
ATOM 674 O O . ASP A 1 88 ? -13.583 -10.909 10.500 1.00 95.69 88 ASP A O 1
ATOM 678 N N . ILE A 1 89 ? -14.853 -9.100 10.095 1.00 95.94 89 ILE A N 1
ATOM 679 C CA . ILE A 1 89 ? -14.320 -8.257 11.170 1.00 95.94 89 ILE A CA 1
ATOM 680 C C . ILE A 1 89 ? -15.361 -7.948 12.250 1.00 95.94 89 ILE A C 1
ATOM 682 O O . ILE A 1 89 ? -15.111 -7.089 13.094 1.00 95.94 89 ILE A O 1
ATOM 686 N N . THR A 1 90 ? -16.523 -8.607 12.239 1.00 97.38 90 THR A N 1
ATOM 687 C CA . THR A 1 90 ? -17.648 -8.305 13.141 1.00 97.38 90 THR A CA 1
ATOM 688 C C . THR A 1 90 ? -17.230 -8.342 14.615 1.00 97.38 90 THR A C 1
ATOM 690 O O . THR A 1 90 ? -17.393 -7.349 15.332 1.00 97.38 90 THR A O 1
ATOM 693 N N . ASP A 1 91 ? -16.595 -9.432 15.052 1.00 96.25 91 ASP A N 1
ATOM 694 C CA . ASP A 1 91 ? -16.139 -9.586 16.441 1.00 96.25 91 ASP A CA 1
ATOM 695 C C . ASP A 1 91 ? -14.990 -8.628 16.784 1.00 96.25 91 ASP A C 1
ATOM 697 O O . ASP A 1 91 ? -14.917 -8.080 17.887 1.00 96.25 91 ASP A O 1
ATOM 701 N N . LEU A 1 92 ? -14.108 -8.369 15.816 1.00 95.62 92 LEU A N 1
ATOM 702 C CA . LEU A 1 92 ? -12.983 -7.451 15.975 1.00 95.62 92 LEU A CA 1
ATOM 703 C C . LEU A 1 92 ? -13.454 -6.000 16.143 1.00 95.62 92 LEU A C 1
ATOM 705 O O . LEU A 1 92 ? -12.906 -5.265 16.964 1.00 95.62 92 LEU A O 1
ATOM 709 N N . GLU A 1 93 ? -14.492 -5.585 15.418 1.00 96.31 93 GLU A N 1
ATOM 710 C CA . GLU A 1 93 ? -15.106 -4.264 15.562 1.00 96.31 93 GLU A CA 1
ATOM 711 C C . GLU A 1 93 ? -15.821 -4.104 16.904 1.00 96.31 93 GLU A C 1
ATOM 713 O O . GLU A 1 93 ? -15.693 -3.055 17.548 1.00 96.31 93 GLU A O 1
ATOM 718 N N . ALA A 1 94 ? -16.534 -5.138 17.360 1.00 96.94 94 ALA A N 1
ATOM 719 C CA . ALA A 1 94 ? -17.135 -5.144 18.691 1.00 96.94 94 ALA A CA 1
ATOM 720 C C . ALA A 1 94 ? -16.057 -5.003 19.781 1.00 96.94 94 ALA A C 1
ATOM 722 O O . ALA A 1 94 ? -16.147 -4.115 20.636 1.00 96.94 94 ALA A O 1
ATOM 723 N N . PHE A 1 95 ? -14.984 -5.793 19.688 1.00 96.69 95 PHE A N 1
ATOM 724 C CA . PHE A 1 95 ? -13.851 -5.730 20.608 1.00 96.69 95 PHE A CA 1
ATOM 725 C C . PHE A 1 95 ? -13.147 -4.366 20.577 1.00 96.69 95 PHE A C 1
ATOM 727 O O . PHE A 1 95 ? -12.888 -3.776 21.625 1.00 96.69 95 PHE A O 1
ATOM 734 N N . ARG A 1 96 ? -12.893 -3.799 19.391 1.00 96.62 96 ARG A N 1
ATOM 735 C CA . ARG A 1 96 ? -12.288 -2.464 19.241 1.00 96.62 96 ARG A CA 1
ATOM 736 C C . ARG A 1 96 ? -13.099 -1.388 19.962 1.00 96.62 96 ARG A C 1
ATOM 738 O O . ARG A 1 96 ? -12.520 -0.537 20.638 1.00 96.62 96 ARG A O 1
ATOM 745 N N . LYS A 1 97 ? -14.428 -1.397 19.816 1.00 95.75 97 LYS A N 1
ATOM 746 C CA . LYS A 1 97 ? -15.315 -0.438 20.498 1.00 95.75 97 LYS A CA 1
ATOM 747 C C . LYS A 1 97 ? -15.252 -0.603 22.014 1.00 95.75 97 LYS A C 1
ATOM 749 O O . LYS A 1 97 ? -15.144 0.397 22.720 1.00 95.75 97 LYS A O 1
ATOM 754 N N . GLN A 1 98 ? -15.249 -1.843 22.502 1.00 95.69 98 GLN A N 1
ATOM 755 C CA . GLN A 1 98 ? -15.084 -2.133 23.925 1.00 95.69 98 GLN A CA 1
ATOM 756 C C . GLN A 1 98 ? -13.749 -1.597 24.464 1.00 95.69 98 GLN A C 1
ATOM 758 O O . GLN A 1 98 ? -13.731 -0.951 25.509 1.00 95.69 98 GLN A O 1
ATOM 763 N N . GLN A 1 99 ? -12.648 -1.807 23.738 1.00 95.00 99 GLN A N 1
ATOM 764 C CA . GLN A 1 99 ? -11.322 -1.325 24.135 1.00 95.00 99 GLN A CA 1
ATOM 765 C C . GLN A 1 99 ? -11.233 0.204 24.156 1.00 95.00 99 GLN A C 1
ATOM 767 O O . GLN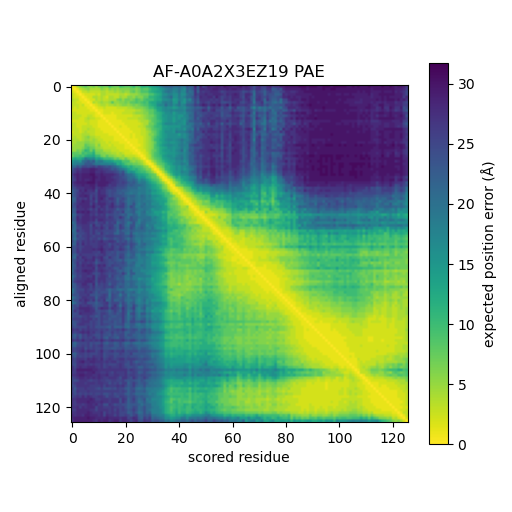 A 1 99 ? -10.609 0.761 25.053 1.00 95.00 99 GLN A O 1
ATOM 772 N N . ASN A 1 100 ? -11.895 0.897 23.225 1.00 94.38 100 ASN A N 1
ATOM 773 C CA . ASN A 1 100 ? -11.988 2.359 23.267 1.00 94.38 100 ASN A CA 1
ATOM 774 C C . ASN A 1 100 ? -12.761 2.850 24.495 1.00 94.38 100 ASN A C 1
ATOM 776 O O . ASN A 1 100 ? -12.281 3.733 25.199 1.00 94.38 100 ASN A O 1
ATOM 780 N N . ALA A 1 101 ? -13.904 2.233 24.807 1.00 94.94 101 ALA A N 1
ATOM 781 C CA . ALA A 1 101 ? -14.664 2.580 26.006 1.00 94.94 101 ALA A CA 1
ATOM 782 C C . ALA A 1 101 ? -13.860 2.319 27.296 1.00 94.94 101 ALA A C 1
ATOM 784 O O . ALA A 1 101 ? -13.967 3.064 28.269 1.00 94.94 101 ALA A O 1
ATOM 785 N N . GLU A 1 102 ? -13.039 1.266 27.327 1.00 93.81 102 GLU A N 1
ATOM 786 C CA . GLU A 1 102 ? -12.141 0.987 28.450 1.00 93.81 102 GLU A CA 1
ATOM 787 C C . GLU A 1 102 ? -10.976 1.986 28.530 1.00 93.81 102 GLU A C 1
ATOM 789 O O . GLU A 1 102 ? -10.642 2.450 29.621 1.00 93.81 102 GLU A O 1
ATOM 794 N N . ALA A 1 103 ? -10.392 2.369 27.393 1.00 92.81 103 ALA A N 1
ATOM 795 C CA . ALA A 1 103 ? -9.338 3.377 27.326 1.00 92.81 103 ALA A CA 1
ATOM 796 C C . ALA A 1 103 ? -9.815 4.748 27.814 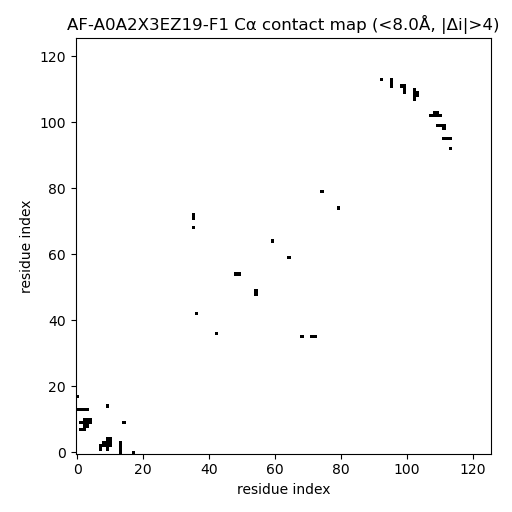1.00 92.81 103 ALA A C 1
ATOM 798 O O . ALA A 1 103 ? -9.101 5.409 28.569 1.00 92.81 103 ALA A O 1
ATOM 799 N N . GLU A 1 104 ? -11.041 5.136 27.459 1.00 92.81 104 GLU A N 1
ATOM 800 C CA . GLU A 1 104 ? -11.690 6.351 27.955 1.00 92.81 104 GLU A CA 1
ATOM 801 C C . GLU A 1 104 ? -11.900 6.296 29.474 1.00 92.81 104 GLU A C 1
ATOM 803 O O . GLU A 1 104 ? -11.516 7.227 30.182 1.00 92.81 104 GLU A O 1
ATOM 808 N N . LYS A 1 105 ? -12.415 5.176 30.008 1.00 93.62 105 LYS A N 1
ATOM 809 C CA . LYS A 1 105 ? -12.566 4.973 31.465 1.00 93.62 105 LYS A CA 1
ATOM 810 C C . LYS A 1 105 ? -11.236 5.078 32.208 1.00 93.62 105 LYS A C 1
ATOM 812 O O . LYS A 1 105 ? -11.182 5.636 33.302 1.00 93.62 105 LYS A O 1
ATOM 817 N N . ARG A 1 106 ? -10.167 4.546 31.615 1.00 92.81 106 ARG A N 1
ATOM 818 C CA . ARG A 1 106 ? -8.801 4.591 32.154 1.00 92.81 106 ARG A CA 1
ATOM 819 C C . ARG A 1 106 ? -8.075 5.912 31.871 1.00 92.81 106 ARG A C 1
ATOM 821 O O . ARG A 1 106 ? -6.951 6.066 32.334 1.00 92.81 106 ARG A O 1
ATOM 828 N N . LYS A 1 107 ? -8.697 6.851 31.143 1.00 90.25 107 LYS A N 1
ATOM 829 C CA . LYS A 1 107 ? -8.112 8.135 30.713 1.00 90.25 107 LYS A CA 1
ATOM 830 C C . LYS A 1 107 ? -6.762 7.968 30.004 1.00 90.25 107 LYS A C 1
ATOM 832 O O . LYS A 1 107 ? -5.838 8.742 30.227 1.00 90.25 107 LYS A O 1
ATOM 837 N N . LEU A 1 108 ? -6.655 6.946 29.155 1.00 86.25 108 LEU A N 1
ATOM 838 C CA . LEU A 1 108 ? -5.418 6.606 28.446 1.00 86.25 108 LEU A CA 1
ATOM 839 C C . LEU A 1 108 ? -5.089 7.554 27.276 1.00 86.25 108 LEU A C 1
ATOM 841 O O . LEU A 1 108 ? -4.023 7.400 26.704 1.00 86.25 108 LEU A O 1
ATOM 845 N N . ASP A 1 109 ? -5.967 8.504 26.924 1.00 88.94 109 ASP A N 1
ATOM 846 C CA . ASP A 1 109 ? -5.833 9.443 25.785 1.00 88.94 109 ASP A CA 1
ATOM 847 C C . ASP A 1 109 ? -5.394 8.773 24.465 1.00 88.94 109 ASP A C 1
ATOM 849 O O . ASP A 1 109 ? -4.634 9.304 23.659 1.00 88.94 109 ASP A O 1
ATOM 853 N N . VAL A 1 110 ? -5.861 7.541 24.253 1.00 91.12 110 VAL A N 1
ATOM 854 C CA . VAL A 1 110 ? -5.534 6.718 23.087 1.00 91.12 110 VAL A CA 1
ATOM 855 C C . VAL A 1 110 ? -6.823 6.198 22.473 1.00 91.12 110 VAL A C 1
ATOM 857 O O . VAL A 1 110 ? -7.726 5.742 23.175 1.00 91.12 110 VAL A O 1
ATOM 860 N N . LYS A 1 111 ? -6.883 6.221 21.137 1.00 92.25 111 LYS A N 1
ATOM 861 C CA . LYS A 1 111 ? -7.993 5.687 20.347 1.00 92.25 111 LYS A CA 1
ATOM 862 C C . LYS A 1 111 ? -7.525 4.527 19.479 1.00 92.25 111 LYS A C 1
ATOM 864 O O . LYS A 1 111 ? -6.733 4.695 18.553 1.00 92.25 111 LYS A O 1
ATOM 869 N N . PHE A 1 112 ? -8.067 3.347 19.738 1.00 94.38 112 PHE A N 1
ATOM 870 C CA . PHE A 1 112 ? -7.827 2.147 18.955 1.00 94.38 112 PHE A CA 1
ATOM 871 C C . PHE A 1 112 ? -8.566 2.199 17.610 1.00 94.38 112 PHE A C 1
ATOM 873 O O . PHE A 1 112 ? -9.802 2.288 17.532 1.00 94.38 112 PHE A O 1
ATOM 880 N N . THR A 1 113 ? -7.782 2.103 16.537 1.00 95.44 113 THR A N 1
ATOM 881 C CA . THR A 1 113 ? -8.237 1.969 15.147 1.00 95.44 113 THR A CA 1
ATOM 882 C C . THR A 1 113 ? -8.100 0.514 14.676 1.00 95.44 113 THR A C 1
ATOM 884 O O . THR A 1 113 ? -7.335 -0.247 15.262 1.00 95.44 113 THR A O 1
ATOM 887 N N . PRO A 1 114 ? -8.796 0.084 13.610 1.00 94.44 114 PRO A N 1
ATOM 888 C CA . PRO A 1 114 ? -8.622 -1.270 13.068 1.00 94.44 114 PRO A CA 1
ATOM 889 C C . PRO A 1 114 ? -7.168 -1.597 12.673 1.00 94.44 114 PRO A C 1
ATOM 891 O O . PRO A 1 114 ? -6.714 -2.728 12.835 1.00 94.44 114 PRO A O 1
ATOM 894 N N . VAL A 1 115 ? -6.403 -0.588 12.236 1.00 94.88 115 VAL A N 1
ATOM 895 C CA . VAL A 1 115 ? -5.013 -0.724 11.764 1.00 94.88 115 VAL A CA 1
ATOM 896 C C . VAL A 1 115 ? -4.091 -1.345 12.815 1.00 94.88 115 VAL A C 1
ATOM 898 O O . VAL A 1 115 ? -3.248 -2.169 12.464 1.00 94.88 115 VAL A O 1
ATOM 901 N N . VAL A 1 116 ? -4.259 -1.025 14.104 1.00 94.44 116 VAL A N 1
ATOM 902 C CA . VAL A 1 116 ? -3.379 -1.584 15.147 1.00 94.44 116 VAL A CA 1
ATOM 903 C C . VAL A 1 116 ? -3.564 -3.093 15.323 1.00 94.44 116 VAL A C 1
ATOM 905 O O . VAL A 1 116 ? -2.603 -3.801 15.625 1.00 94.44 116 VAL A O 1
ATOM 908 N N . PHE A 1 117 ? -4.773 -3.608 15.084 1.00 94.50 117 PHE A N 1
ATOM 909 C CA . PHE A 1 117 ? -5.045 -5.043 15.146 1.00 94.50 117 PHE A CA 1
ATOM 910 C C . PHE A 1 117 ? -4.482 -5.766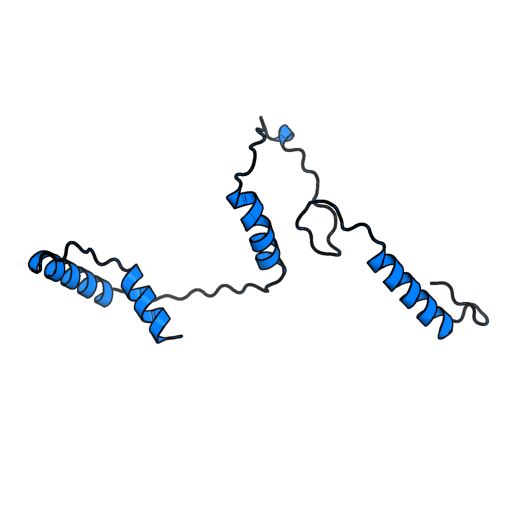 13.924 1.00 94.50 117 PHE A C 1
ATOM 912 O O . PHE A 1 117 ? -3.888 -6.830 14.079 1.00 94.50 117 PHE A O 1
ATOM 919 N N . ILE A 1 118 ? -4.591 -5.156 12.739 1.00 93.88 118 ILE A N 1
ATOM 920 C CA . ILE A 1 118 ? -3.993 -5.679 11.504 1.00 93.88 118 ILE A CA 1
ATOM 921 C C . ILE A 1 118 ? -2.471 -5.756 11.654 1.00 93.88 118 ILE A C 1
ATOM 923 O O . ILE A 1 118 ? -1.882 -6.801 11.396 1.00 93.88 118 ILE A O 1
ATOM 927 N N . MET A 1 119 ? -1.833 -4.697 12.159 1.00 95.00 119 MET A N 1
ATOM 928 C CA . MET A 1 119 ? -0.389 -4.687 12.409 1.00 95.00 119 MET A CA 1
ATOM 929 C C . MET A 1 119 ? 0.020 -5.791 13.393 1.00 95.00 119 MET A C 1
ATOM 931 O O . MET A 1 119 ? 0.962 -6.537 13.132 1.00 95.00 119 MET A O 1
ATOM 935 N N . LYS A 1 120 ? -0.727 -5.952 14.495 1.00 94.75 120 LYS A N 1
ATOM 936 C CA . LYS A 1 120 ? -0.488 -7.021 15.475 1.00 94.75 120 LYS A CA 1
ATOM 937 C C . LYS A 1 120 ? -0.641 -8.420 14.867 1.00 94.75 120 LYS A C 1
ATOM 939 O O . LYS A 1 120 ? 0.114 -9.311 15.248 1.00 94.75 120 LYS A O 1
ATOM 944 N N . ALA A 1 121 ? -1.602 -8.621 13.966 1.00 94.00 121 ALA A N 1
ATOM 945 C CA . ALA A 1 121 ? -1.796 -9.889 13.270 1.00 94.00 121 ALA A CA 1
ATOM 946 C C . ALA A 1 121 ? -0.623 -10.186 12.323 1.00 94.00 121 ALA A C 1
ATOM 948 O O . ALA A 1 121 ? -0.011 -11.243 12.438 1.00 94.00 121 ALA A O 1
ATOM 949 N N . VAL A 1 122 ? -0.236 -9.225 11.476 1.00 93.50 122 VAL A N 1
ATOM 950 C CA . VAL A 1 122 ? 0.880 -9.381 10.525 1.00 93.50 122 VAL A CA 1
ATOM 951 C C . VAL A 1 122 ? 2.195 -9.684 11.248 1.00 93.50 122 VAL A C 1
ATOM 953 O O . VAL A 1 122 ? 2.884 -10.625 10.872 1.00 93.50 122 VAL A O 1
ATOM 956 N N . CYS A 1 123 ? 2.514 -8.967 12.331 1.00 93.81 123 CYS A N 1
ATOM 957 C CA . CYS A 1 123 ? 3.730 -9.219 13.115 1.00 93.81 123 CYS A CA 1
ATOM 958 C C . CYS A 1 123 ? 3.763 -10.588 13.813 1.00 93.81 123 CYS A C 1
ATOM 960 O O . CYS A 1 123 ? 4.829 -10.997 14.254 1.00 93.81 123 CYS A O 1
ATOM 962 N N . ARG A 1 124 ? 2.619 -11.260 13.994 1.00 89.25 124 ARG A N 1
ATOM 963 C CA . ARG A 1 124 ? 2.558 -12.611 14.577 1.00 89.25 124 ARG A CA 1
ATOM 964 C C . ARG A 1 124 ? 2.566 -13.722 13.532 1.00 89.25 124 ARG A C 1
ATOM 966 O O . ARG A 1 124 ? 2.837 -14.862 13.891 1.00 89.25 124 ARG A O 1
ATOM 973 N N . CYS A 1 125 ? 2.191 -13.411 12.295 1.00 76.75 125 CYS A N 1
ATOM 974 C CA . CYS A 1 125 ? 2.162 -14.364 11.188 1.00 76.75 125 CYS A CA 1
ATOM 975 C C . CYS A 1 125 ? 3.485 -14.416 10.411 1.00 76.75 125 CYS A C 1
ATOM 977 O O . CYS A 1 125 ? 3.732 -15.417 9.742 1.00 76.75 125 CYS A O 1
ATOM 979 N N . ALA A 1 126 ? 4.283 -13.346 10.472 1.00 58.53 126 ALA A N 1
ATOM 980 C CA . ALA A 1 126 ? 5.647 -13.284 9.945 1.00 58.53 126 ALA A CA 1
ATOM 981 C C . ALA A 1 126 ? 6.648 -13.945 10.903 1.00 58.53 126 ALA A C 1
ATOM 983 O O . ALA A 1 126 ? 7.595 -14.578 10.390 1.00 58.53 126 ALA A O 1
#

Secondary structure (DSSP, 8-state):
----BGGGBPPHHHHHHHHHHHHHHHHSS----SS-PPTTPPPPP---GGGGS-----PPPHHHHHHHHHHHHHHHHS-----------HHHHHHHHHHHHHHHHTT------HHHHHHHHHHHH-